Protein AF-A0A355BEU5-F1 (afdb_monomer_lite)

Foldseek 3Di:
DVCVVCVVVVVNVDAAAAQQQFAQDPLAVVVCVVVVPQPDPDPDDDDNGDPVPHPHPVDLPSSLVSLVVVVVVPHQEYEHPAAPSCLVSLLSNLVRDPHAYEHEPHDSNVVVLVVCVVVVNDDNLVVVVVSVVSRVVSRHPYYHYPCPVVNVVVVVVVVVVVVVVVVVPPDPDD

Radius of gyration: 20.35 Å; chains: 1; bounding box: 44×35×70 Å

pLDDT: mean 91.22, std 14.11, range [42.5, 98.88]

Secondary structure (DSSP, 8-state):
-HHHHHHHTT-TT---EEEEEEB--GGGHHHHHHTT-S----SS---SS-TTTSBPTT-HHHHHHHHHHHHHTT-SEEEEESSGGGHHHHHHHHHH-SSPEEEEE-HHHHHHHHHHHHTTSS-HHHHHHHHHHHHHHHT-SEEEETTHHHHHHHHHHHHHHHHHHHHTT-----

Structure (mmCIF, N/CA/C/O backbone):
data_AF-A0A355BEU5-F1
#
_entry.id   AF-A0A355BEU5-F1
#
loop_
_atom_site.group_PDB
_atom_site.id
_atom_site.type_symbol
_atom_site.label_atom_id
_atom_site.label_alt_id
_atom_site.label_comp_id
_atom_site.label_asym_id
_atom_site.label_entity_id
_atom_site.label_seq_id
_atom_site.pdbx_PDB_ins_code
_atom_site.Cartn_x
_atom_site.Cartn_y
_atom_site.Cartn_z
_atom_site.occupancy
_atom_site.B_iso_or_equiv
_atom_site.auth_seq_id
_atom_site.auth_comp_id
_atom_site.auth_asym_id
_atom_site.auth_atom_id
_atom_site.pdbx_PDB_model_num
ATOM 1 N N . TYR A 1 1 ? 11.976 5.103 -18.593 1.00 94.94 1 TYR A N 1
ATOM 2 C CA . TYR A 1 1 ? 12.215 6.559 -18.850 1.00 94.94 1 TYR A CA 1
ATOM 3 C C . TYR A 1 1 ? 12.686 7.325 -17.610 1.00 94.94 1 TYR A C 1
ATOM 5 O O . TYR A 1 1 ? 13.732 7.958 -17.668 1.00 94.94 1 TYR A O 1
ATOM 13 N N . ILE A 1 2 ? 11.942 7.289 -16.493 1.00 98.19 2 ILE A N 1
ATOM 14 C CA . ILE A 1 2 ? 12.191 8.150 -15.316 1.00 98.19 2 ILE A CA 1
ATOM 15 C C . ILE A 1 2 ? 13.600 7.972 -14.729 1.00 98.19 2 ILE A C 1
ATOM 17 O O . ILE A 1 2 ? 14.269 8.970 -14.484 1.00 98.19 2 ILE A O 1
ATOM 21 N N . ARG A 1 3 ? 14.071 6.728 -14.546 1.00 98.31 3 ARG A N 1
ATOM 22 C CA . ARG A 1 3 ? 15.431 6.440 -14.049 1.00 98.31 3 ARG A CA 1
ATOM 23 C C . ARG A 1 3 ? 16.502 7.132 -14.892 1.00 98.31 3 ARG A C 1
ATOM 25 O O . ARG A 1 3 ? 17.283 7.911 -14.364 1.00 98.31 3 ARG A O 1
ATOM 32 N N . HIS A 1 4 ? 16.449 6.936 -16.207 1.00 97.88 4 HIS A N 1
ATOM 33 C CA . HIS A 1 4 ? 17.375 7.565 -17.145 1.00 97.88 4 HIS A CA 1
ATOM 34 C C . HIS A 1 4 ? 17.361 9.099 -17.050 1.00 97.88 4 HIS A C 1
ATOM 36 O O . HIS A 1 4 ? 18.420 9.712 -17.007 1.00 97.88 4 HIS A O 1
ATOM 42 N N . ALA A 1 5 ? 16.182 9.724 -16.952 1.00 98.38 5 ALA A N 1
ATOM 43 C CA . ALA A 1 5 ? 16.083 11.176 -16.785 1.00 98.38 5 ALA A CA 1
ATOM 44 C C . ALA A 1 5 ? 16.711 11.656 -15.461 1.00 98.38 5 ALA A C 1
ATOM 46 O O . ALA A 1 5 ? 17.432 12.648 -15.445 1.00 98.38 5 ALA A O 1
ATOM 47 N N . LEU A 1 6 ? 16.489 10.934 -14.356 1.00 98.56 6 LEU A N 1
ATOM 48 C CA . LEU A 1 6 ? 17.140 11.239 -13.078 1.00 98.56 6 LEU A CA 1
ATOM 49 C C . LEU A 1 6 ? 18.666 11.095 -13.167 1.00 98.56 6 LEU A C 1
ATOM 51 O O . LEU A 1 6 ? 19.383 11.912 -12.596 1.00 98.56 6 LEU A O 1
ATOM 55 N N . ASP A 1 7 ? 19.168 10.087 -13.884 1.00 97.88 7 ASP A N 1
ATOM 56 C CA . ASP A 1 7 ? 20.608 9.884 -14.084 1.00 97.88 7 ASP A CA 1
ATOM 57 C C . ASP A 1 7 ? 21.246 11.007 -14.904 1.00 97.88 7 ASP A C 1
ATOM 59 O O . ASP A 1 7 ? 22.305 11.506 -14.530 1.00 97.88 7 ASP A O 1
ATOM 63 N N . GLN A 1 8 ? 20.586 11.447 -15.978 1.00 98.25 8 GLN A N 1
ATOM 64 C CA . GLN A 1 8 ? 21.060 12.551 -16.820 1.00 98.25 8 GLN A CA 1
ATOM 65 C C . GLN A 1 8 ? 21.195 13.868 -16.043 1.00 98.25 8 GLN A C 1
ATOM 67 O O . GLN A 1 8 ? 22.132 14.628 -16.276 1.00 98.25 8 GLN A O 1
ATOM 72 N N . GLU A 1 9 ? 20.309 14.098 -15.075 1.00 98.44 9 GLU A N 1
ATOM 73 C CA . GLU A 1 9 ? 20.337 15.266 -14.188 1.00 98.44 9 GLU A CA 1
ATOM 74 C C . GLU A 1 9 ? 21.239 15.069 -12.947 1.00 98.44 9 GLU A C 1
ATOM 76 O O . GLU A 1 9 ? 21.208 15.872 -12.016 1.00 98.44 9 GLU A O 1
ATOM 81 N N . ASN A 1 10 ? 22.052 14.003 -12.897 1.00 98.06 10 ASN A N 1
ATOM 82 C CA . ASN A 1 10 ? 22.904 13.626 -11.757 1.00 98.06 10 ASN A CA 1
ATOM 83 C C . ASN A 1 10 ? 22.146 13.411 -10.427 1.00 98.06 10 ASN A C 1
ATOM 85 O O . ASN A 1 10 ? 22.724 13.476 -9.340 1.00 98.06 10 ASN A O 1
ATOM 89 N N . LEU A 1 11 ? 20.854 13.080 -10.486 1.00 98.31 11 LEU A N 1
ATOM 90 C CA . LEU A 1 11 ? 20.001 12.764 -9.336 1.00 98.31 11 LEU A CA 1
ATOM 91 C C . LEU A 1 11 ? 20.058 11.265 -8.986 1.00 98.31 11 LEU A C 1
ATOM 93 O O . LEU A 1 11 ? 19.038 10.597 -8.792 1.00 98.31 11 LEU A O 1
ATOM 97 N N . ILE A 1 12 ? 21.270 10.715 -8.887 1.00 96.19 12 ILE A N 1
ATOM 98 C CA . ILE A 1 12 ? 21.518 9.267 -8.744 1.00 96.19 12 ILE A CA 1
ATOM 99 C C . ILE A 1 12 ? 21.030 8.671 -7.413 1.00 96.19 12 ILE A C 1
ATOM 101 O O . ILE A 1 12 ? 20.793 7.473 -7.319 1.00 96.19 12 ILE A O 1
ATOM 105 N N . HIS A 1 13 ? 20.844 9.495 -6.378 1.00 97.75 13 HIS A N 1
ATOM 106 C CA . HIS A 1 13 ? 20.339 9.055 -5.070 1.00 97.75 13 HIS A CA 1
ATOM 107 C C . HIS A 1 13 ? 18.815 9.168 -4.931 1.00 97.75 13 HIS A C 1
ATOM 109 O O . HIS A 1 13 ? 18.250 8.749 -3.914 1.00 97.75 13 HIS A O 1
ATOM 115 N N . THR A 1 14 ? 18.139 9.734 -5.933 1.00 98.44 14 THR A N 1
ATOM 116 C CA . THR A 1 14 ? 16.679 9.787 -5.964 1.00 98.44 14 THR A CA 1
ATOM 117 C C . THR A 1 14 ? 16.143 8.389 -6.229 1.00 98.44 14 THR A C 1
ATOM 119 O O . THR A 1 14 ? 16.422 7.801 -7.274 1.00 98.44 14 THR A O 1
ATOM 122 N N . ARG A 1 15 ? 15.374 7.878 -5.262 1.00 98.00 15 ARG A N 1
ATOM 123 C CA . ARG A 1 15 ? 14.781 6.540 -5.306 1.00 98.00 15 ARG A CA 1
ATOM 124 C C . ARG A 1 15 ? 13.440 6.538 -6.028 1.00 98.00 15 ARG A C 1
ATOM 126 O O . ARG A 1 15 ? 12.649 7.469 -5.872 1.00 98.00 15 ARG A O 1
ATOM 133 N N . ILE A 1 16 ? 13.160 5.455 -6.738 1.00 98.69 16 ILE A N 1
ATOM 134 C CA . ILE A 1 16 ? 11.902 5.205 -7.433 1.00 98.69 16 ILE A CA 1
ATOM 135 C C . ILE A 1 16 ? 11.116 4.138 -6.674 1.00 98.69 16 ILE A C 1
ATOM 137 O O . ILE A 1 16 ? 11.550 2.999 -6.516 1.00 98.69 16 ILE A O 1
ATOM 141 N N . LEU A 1 17 ? 9.925 4.525 -6.227 1.00 98.56 17 LEU A N 1
ATOM 142 C CA . LEU A 1 17 ? 8.902 3.609 -5.746 1.00 98.56 17 LEU A CA 1
ATOM 143 C C . LEU A 1 17 ? 7.863 3.429 -6.853 1.00 98.56 17 LEU A C 1
ATOM 145 O O . LEU A 1 17 ? 7.004 4.294 -7.050 1.00 98.56 17 LEU A O 1
ATOM 149 N N . ALA A 1 18 ? 7.956 2.322 -7.581 1.00 98.50 18 ALA A N 1
ATOM 150 C CA . ALA A 1 18 ? 7.086 2.059 -8.714 1.00 98.50 18 ALA A CA 1
ATOM 151 C C . ALA A 1 18 ? 5.749 1.461 -8.260 1.00 98.50 18 ALA A C 1
ATOM 153 O O . ALA A 1 18 ? 5.699 0.548 -7.435 1.00 98.50 18 ALA A O 1
ATOM 154 N N . TYR A 1 19 ? 4.642 1.973 -8.797 1.00 98.25 19 TYR A N 1
ATOM 155 C CA . TYR A 1 19 ? 3.299 1.441 -8.544 1.00 98.25 19 TYR A CA 1
ATOM 156 C C . TYR A 1 19 ? 2.998 0.271 -9.490 1.00 98.25 19 TYR A C 1
ATOM 158 O O . TYR A 1 19 ? 1.997 0.311 -10.201 1.00 98.25 19 TYR A O 1
ATOM 166 N N . ALA A 1 20 ? 3.870 -0.739 -9.464 1.00 96.94 20 ALA A N 1
ATOM 167 C CA . ALA A 1 20 ? 3.899 -1.848 -10.412 1.00 96.94 20 ALA A CA 1
ATOM 168 C C . ALA A 1 20 ? 2.566 -2.595 -10.512 1.00 96.94 20 ALA A C 1
ATOM 170 O O . ALA A 1 20 ? 1.992 -2.737 -11.583 1.00 96.94 20 ALA A O 1
ATOM 171 N N . ALA A 1 21 ? 2.021 -3.029 -9.372 1.00 97.75 21 ALA A N 1
ATOM 172 C CA . ALA A 1 21 ? 0.776 -3.787 -9.336 1.00 97.75 21 ALA A CA 1
ATOM 173 C C . ALA A 1 21 ? -0.371 -2.907 -8.829 1.00 97.75 21 ALA A C 1
ATOM 175 O O . ALA A 1 21 ? -0.770 -2.978 -7.659 1.00 97.75 21 ALA A O 1
ATOM 176 N N . LYS A 1 22 ? -0.874 -2.025 -9.701 1.00 98.56 22 LYS A N 1
ATOM 177 C CA . LYS A 1 22 ? -1.944 -1.073 -9.380 1.00 98.56 22 LYS A CA 1
ATOM 178 C C . LYS A 1 22 ? -3.248 -1.425 -10.087 1.00 98.56 22 LYS A C 1
ATOM 180 O O . LYS A 1 22 ? -3.426 -1.165 -11.275 1.00 98.56 22 LYS A O 1
ATOM 185 N N . TYR A 1 23 ? -4.211 -1.897 -9.308 1.00 98.50 23 TYR A N 1
ATOM 186 C CA . TYR A 1 23 ? -5.482 -2.398 -9.826 1.00 98.50 23 TYR A CA 1
ATOM 187 C C . TYR A 1 23 ? -6.549 -1.322 -10.010 1.00 98.50 23 TYR A C 1
ATOM 189 O O . TYR A 1 23 ? -6.605 -0.344 -9.253 1.00 98.50 23 TYR A O 1
ATOM 197 N N . ALA A 1 24 ? -7.441 -1.547 -10.978 1.00 97.25 24 ALA A N 1
ATOM 198 C CA . ALA A 1 24 ? -8.638 -0.768 -11.280 1.00 97.25 24 ALA A CA 1
ATOM 199 C C . ALA A 1 24 ? -9.718 -0.991 -10.208 1.00 97.25 24 ALA A C 1
ATOM 201 O O . ALA A 1 24 ? -10.740 -1.636 -10.429 1.00 97.25 24 ALA A O 1
ATOM 202 N N . SER A 1 25 ? -9.462 -0.479 -9.004 1.00 96.69 25 SER A N 1
ATOM 203 C CA . SER A 1 25 ? -10.221 -0.827 -7.804 1.00 96.69 25 SER A CA 1
ATOM 204 C C . SER A 1 25 ? -11.290 0.197 -7.407 1.00 96.69 25 SER A C 1
ATOM 206 O O . SER A 1 25 ? -11.104 1.413 -7.522 1.00 96.69 25 SER A O 1
ATOM 208 N N . SER A 1 26 ? -12.379 -0.307 -6.821 1.00 95.38 26 SER A N 1
ATOM 209 C CA . SER A 1 26 ? -13.433 0.487 -6.177 1.00 95.38 26 SER A CA 1
ATOM 210 C C . SER A 1 26 ? -13.063 0.990 -4.773 1.00 95.38 26 SER A C 1
ATOM 212 O O . SER A 1 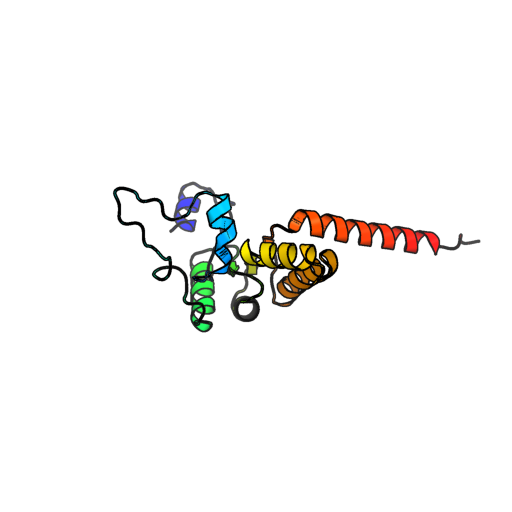26 ? -13.738 1.873 -4.252 1.00 95.38 26 SER A O 1
ATOM 214 N N . PHE A 1 27 ? -11.964 0.520 -4.165 1.00 97.38 27 PHE A N 1
ATOM 215 C CA . PHE A 1 27 ? -11.519 1.005 -2.847 1.00 97.38 27 PHE A CA 1
ATOM 216 C C . PHE A 1 27 ? -11.019 2.464 -2.858 1.00 97.38 27 PHE A C 1
ATOM 218 O O . PHE A 1 27 ? -10.769 3.046 -1.804 1.00 97.38 27 PHE A O 1
ATOM 225 N N . TYR A 1 28 ? -10.855 3.088 -4.027 1.00 94.88 28 TYR A N 1
ATOM 226 C CA . TYR A 1 28 ? -10.302 4.443 -4.135 1.00 94.88 28 TYR A CA 1
ATOM 227 C C . TYR A 1 28 ? -11.318 5.573 -3.930 1.00 94.88 28 TYR A C 1
ATOM 229 O O . TYR A 1 28 ? -10.904 6.729 -3.960 1.00 94.88 28 TYR A O 1
ATOM 237 N N . GLY A 1 29 ? -12.611 5.271 -3.748 1.00 91.50 29 GLY A N 1
ATOM 238 C CA . GLY A 1 29 ? -13.679 6.274 -3.613 1.00 91.50 29 GLY A CA 1
ATOM 239 C C . GLY A 1 29 ? -13.340 7.403 -2.629 1.00 91.50 29 GLY A C 1
ATOM 240 O O . GLY A 1 29 ? -13.174 8.536 -3.076 1.00 91.50 29 GLY A O 1
ATOM 241 N N . PRO A 1 30 ? -13.076 7.103 -1.340 1.00 92.62 30 PRO A N 1
ATOM 242 C CA . PRO A 1 30 ? -12.851 8.158 -0.348 1.00 92.62 30 PRO A CA 1
ATOM 243 C C . PRO A 1 30 ? -11.610 9.029 -0.619 1.00 92.62 30 PRO A C 1
ATOM 245 O O . PRO A 1 30 ? -11.569 10.194 -0.241 1.00 92.62 30 PRO A O 1
ATOM 248 N N . PHE A 1 31 ? -10.590 8.501 -1.307 1.00 90.12 31 PHE A N 1
ATOM 249 C CA . PHE A 1 31 ? -9.432 9.293 -1.732 1.00 90.12 31 PHE A CA 1
ATOM 250 C C . PHE A 1 31 ? -9.786 10.286 -2.843 1.00 90.12 31 PHE A C 1
ATOM 252 O O . PHE A 1 31 ? -9.246 11.390 -2.869 1.00 90.12 31 PHE A O 1
ATOM 259 N N . ARG A 1 32 ? -10.673 9.903 -3.772 1.00 86.00 32 ARG A N 1
ATOM 260 C CA . ARG A 1 32 ? -11.113 10.792 -4.858 1.00 86.00 32 ARG A CA 1
ATOM 261 C C . ARG A 1 32 ? -11.904 11.969 -4.303 1.00 86.00 32 ARG A C 1
ATOM 263 O O . ARG A 1 32 ? -11.644 13.090 -4.736 1.00 86.00 32 ARG A O 1
ATOM 270 N N . ASP A 1 33 ? -12.763 11.702 -3.319 1.00 82.88 33 ASP A N 1
ATOM 271 C CA . ASP A 1 33 ? -13.536 12.720 -2.601 1.00 82.88 33 ASP A CA 1
ATOM 272 C C . ASP A 1 33 ? -12.607 13.687 -1.855 1.00 82.88 33 ASP A C 1
ATOM 274 O O . ASP A 1 33 ? -12.733 14.900 -1.991 1.00 82.88 33 ASP A O 1
ATOM 278 N N . ALA A 1 34 ? -11.606 13.162 -1.138 1.00 81.75 34 ALA A N 1
ATOM 279 C CA . ALA A 1 34 ? -10.662 13.977 -0.370 1.00 81.75 34 ALA A CA 1
ATOM 280 C C . ALA A 1 34 ? -9.797 14.924 -1.226 1.00 81.75 34 ALA A C 1
ATOM 282 O O . ALA A 1 34 ? -9.325 15.940 -0.722 1.00 81.75 34 ALA A O 1
ATOM 283 N N . LEU A 1 35 ? -9.558 14.590 -2.497 1.00 77.50 35 LEU A N 1
ATOM 284 C CA . LEU A 1 35 ? -8.740 15.392 -3.413 1.00 77.50 35 LEU A CA 1
ATOM 285 C C . LEU A 1 35 ? -9.553 16.240 -4.398 1.00 77.50 35 LEU A C 1
ATOM 287 O O . LEU A 1 35 ? -8.944 16.895 -5.242 1.00 77.50 35 LEU A O 1
ATOM 291 N N . ASP A 1 36 ? -10.890 16.175 -4.362 1.00 69.62 36 ASP A N 1
ATOM 292 C CA . ASP A 1 36 ? -11.758 16.718 -5.421 1.00 69.62 36 ASP A CA 1
ATOM 293 C C . ASP A 1 36 ? -11.250 16.325 -6.830 1.00 69.62 36 ASP A C 1
ATOM 295 O O . ASP A 1 36 ? -11.197 17.108 -7.779 1.00 69.62 36 ASP A O 1
ATOM 299 N N . SER A 1 37 ? -10.766 15.084 -6.933 1.00 62.28 37 SER A N 1
ATOM 300 C CA . SER A 1 37 ? -10.054 14.545 -8.103 1.00 62.28 37 SER A CA 1
ATOM 301 C C . SER A 1 37 ? -10.894 13.538 -8.880 1.00 62.28 37 SER A C 1
ATOM 303 O O . SER A 1 37 ? -10.379 12.789 -9.720 1.00 62.28 37 SER A O 1
ATOM 305 N N . ALA A 1 38 ? -12.198 13.496 -8.592 1.00 61.44 38 ALA A N 1
ATOM 306 C CA . ALA A 1 38 ? -13.149 12.870 -9.492 1.00 61.44 38 ALA A CA 1
ATOM 307 C C . ALA A 1 38 ? -12.970 13.487 -10.894 1.00 61.44 38 ALA A C 1
ATOM 309 O O . ALA A 1 38 ? -12.665 14.677 -10.980 1.00 61.44 38 ALA A O 1
ATOM 310 N N . PRO A 1 39 ? -13.104 12.706 -11.983 1.00 58.78 39 PRO A N 1
ATOM 311 C CA . PRO A 1 39 ? -13.016 13.231 -13.342 1.00 58.78 39 PRO A CA 1
ATOM 312 C C . PRO A 1 39 ? -13.905 14.472 -13.494 1.00 58.78 39 PRO A C 1
ATOM 314 O O . PRO A 1 39 ? -15.129 14.358 -13.536 1.00 58.78 39 PRO A O 1
ATOM 317 N N . LYS A 1 40 ? -13.300 15.665 -13.509 1.00 57.81 40 LYS A N 1
ATOM 318 C CA . LYS A 1 40 ? -14.022 16.910 -13.766 1.00 57.81 40 LYS A CA 1
ATOM 319 C C . LYS A 1 40 ? -14.292 16.969 -15.259 1.00 57.81 40 LYS A C 1
ATOM 321 O O . LYS A 1 40 ? -13.437 16.582 -16.054 1.00 57.81 40 LYS A O 1
ATOM 326 N N . VAL A 1 41 ? -15.478 17.438 -15.630 1.00 50.66 41 VAL A N 1
ATOM 327 C CA . VAL A 1 41 ? -15.803 17.746 -17.022 1.00 50.66 41 VAL A CA 1
ATOM 328 C C . VAL A 1 41 ? -14.877 18.889 -17.441 1.00 50.66 41 VAL A C 1
ATOM 330 O O . VAL A 1 41 ? -15.106 20.039 -17.085 1.00 50.66 41 VAL A O 1
ATOM 333 N N . ALA A 1 42 ? -13.767 18.551 -18.085 1.00 51.41 42 ALA A N 1
ATOM 334 C CA . ALA A 1 42 ? -12.929 19.493 -18.809 1.00 51.41 42 ALA A CA 1
ATOM 335 C C . ALA A 1 42 ? -13.323 19.423 -20.290 1.00 51.41 42 ALA A C 1
ATOM 337 O O . ALA A 1 42 ? -13.910 18.429 -20.717 1.00 51.41 42 ALA A O 1
ATOM 338 N N . ASP A 1 43 ? -12.933 20.413 -21.094 1.00 56.38 43 ASP A N 1
ATOM 339 C CA . ASP A 1 43 ? -13.089 20.420 -22.566 1.00 56.38 43 ASP A CA 1
ATOM 340 C C . ASP A 1 43 ? -12.310 19.286 -23.282 1.00 56.38 43 ASP A C 1
ATOM 342 O O . ASP A 1 43 ? -12.167 19.265 -24.502 1.00 56.38 43 ASP A O 1
ATOM 346 N N . VAL A 1 44 ? -11.791 18.331 -22.508 1.00 61.69 44 VAL A N 1
ATOM 347 C CA . VAL A 1 44 ? -11.102 17.113 -22.912 1.00 61.69 44 VAL A CA 1
ATOM 348 C C . VAL A 1 44 ? -11.870 15.944 -22.302 1.00 61.69 44 VAL A C 1
ATOM 350 O O . VAL A 1 44 ? -12.152 15.942 -21.103 1.00 61.69 44 VAL A O 1
ATOM 353 N N . GLU A 1 45 ? -12.203 14.941 -23.111 1.00 62.34 45 GLU A N 1
ATOM 354 C CA . GLU A 1 45 ? -12.923 13.750 -22.663 1.00 62.34 45 GLU A CA 1
ATOM 355 C C . GLU A 1 45 ? -12.085 12.981 -21.626 1.00 62.34 45 GLU A C 1
ATOM 357 O O . GLU A 1 45 ? -11.156 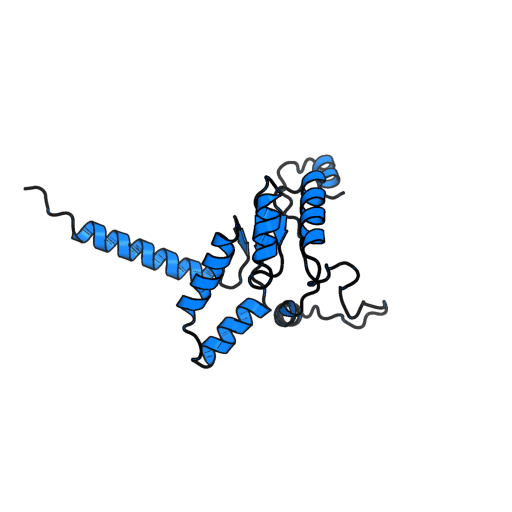12.244 -21.957 1.00 62.34 45 GLU A O 1
ATOM 362 N N . VAL A 1 46 ? -12.375 13.190 -20.337 1.00 61.44 46 VAL A N 1
ATOM 363 C CA . VAL A 1 46 ? -11.703 12.468 -19.254 1.00 61.44 46 VAL A CA 1
ATOM 364 C C . VAL A 1 46 ? -12.324 11.071 -19.148 1.00 61.44 46 VAL A C 1
ATOM 366 O O . VAL A 1 46 ? -13.538 10.968 -18.937 1.00 61.44 46 VAL A O 1
ATOM 369 N N . PRO A 1 47 ? -11.531 9.985 -19.241 1.00 66.56 47 PRO A N 1
ATOM 370 C CA . PRO A 1 47 ? -12.047 8.630 -19.094 1.00 66.56 47 PRO A CA 1
ATOM 371 C C . PRO A 1 47 ? -12.817 8.455 -17.779 1.00 66.56 47 PRO A C 1
ATOM 373 O O . PRO A 1 47 ? -12.322 8.785 -16.697 1.00 66.56 47 PRO A O 1
ATOM 376 N N . LYS A 1 48 ? -14.041 7.917 -17.871 1.00 74.50 48 LYS A N 1
ATOM 377 C CA . LYS A 1 48 ? -14.926 7.681 -16.713 1.00 74.50 48 LYS A CA 1
ATOM 378 C C . LYS A 1 48 ? -14.370 6.634 -15.749 1.00 74.50 48 LYS A C 1
ATOM 380 O O . LYS A 1 48 ? -14.712 6.628 -14.567 1.00 74.50 48 LYS A O 1
ATOM 385 N N . ASP A 1 49 ? -13.509 5.758 -16.252 1.00 83.38 49 ASP A N 1
ATOM 386 C CA . ASP A 1 49 ? -12.776 4.787 -15.462 1.00 83.38 49 ASP A CA 1
ATOM 387 C C . ASP A 1 49 ? -11.294 4.753 -15.850 1.00 83.38 49 ASP A C 1
ATOM 389 O O . ASP A 1 49 ? -10.820 5.493 -16.711 1.00 83.38 49 ASP A O 1
ATOM 393 N N . LYS A 1 50 ? -10.541 3.936 -15.118 1.00 88.88 50 LYS A N 1
ATOM 394 C CA . LYS A 1 50 ? -9.089 3.820 -15.248 1.00 88.88 50 LYS A CA 1
ATOM 395 C C . LYS A 1 50 ? -8.673 2.444 -15.773 1.00 88.88 50 LYS A C 1
ATOM 397 O O . LYS A 1 50 ? -7.510 2.089 -15.638 1.00 88.88 50 LYS A O 1
ATOM 402 N N . LYS A 1 51 ? -9.607 1.659 -16.327 1.00 92.00 51 LYS A N 1
ATOM 403 C CA . LYS A 1 51 ? -9.399 0.242 -16.682 1.00 92.00 51 LYS A CA 1
ATOM 404 C C . LYS A 1 51 ? -8.450 0.034 -17.860 1.00 92.00 51 LYS A C 1
ATOM 406 O O . LYS A 1 51 ? -7.975 -1.070 -18.064 1.00 92.00 51 LYS A O 1
ATOM 411 N N . THR A 1 52 ? -8.175 1.078 -18.636 1.00 92.62 52 THR A N 1
ATOM 412 C CA . THR A 1 52 ? -7.250 1.006 -19.774 1.00 92.62 52 THR A CA 1
ATOM 413 C C . THR A 1 52 ? -5.776 1.090 -19.372 1.00 92.62 52 THR A C 1
ATOM 415 O O . THR A 1 52 ? -4.915 0.896 -20.221 1.00 92.62 52 THR A O 1
ATOM 418 N N . TYR A 1 53 ? -5.472 1.394 -18.105 1.00 92.88 53 TYR A N 1
ATOM 419 C CA . TYR A 1 53 ? -4.094 1.504 -17.603 1.00 92.88 53 TYR A CA 1
ATOM 420 C C . TYR A 1 53 ? -3.908 1.039 -16.154 1.00 92.88 53 TYR A C 1
ATOM 422 O O . TYR A 1 53 ? -2.782 0.863 -15.704 1.00 92.88 53 TYR A O 1
ATOM 430 N N . GLN A 1 54 ? -4.983 0.895 -15.379 1.00 97.12 54 GLN A N 1
ATOM 431 C CA . GLN A 1 54 ? -4.954 0.156 -14.122 1.00 97.12 54 GLN A CA 1
ATOM 432 C C . GLN A 1 54 ? -5.343 -1.286 -14.403 1.00 97.12 54 GLN A C 1
ATOM 434 O O . GLN A 1 54 ? -6.281 -1.535 -15.157 1.00 97.12 54 GLN A O 1
ATOM 439 N N . MET A 1 55 ? -4.652 -2.206 -13.746 1.00 98.19 55 MET A N 1
ATOM 440 C CA . MET A 1 55 ? -4.805 -3.636 -13.975 1.00 98.19 55 MET A CA 1
ATOM 441 C C . MET A 1 55 ? -6.220 -4.119 -13.661 1.00 98.19 55 MET A C 1
ATOM 443 O O . MET A 1 55 ? -6.849 -3.646 -12.706 1.00 98.19 55 MET A O 1
ATOM 447 N N . ASP A 1 56 ? -6.700 -5.106 -14.410 1.00 98.12 56 ASP A N 1
ATOM 448 C CA . ASP A 1 56 ? -7.920 -5.819 -14.045 1.00 98.12 56 ASP A CA 1
ATOM 449 C C . ASP A 1 56 ? -7.683 -6.594 -12.739 1.00 98.12 56 ASP A C 1
ATOM 451 O O . ASP A 1 56 ? -6.721 -7.347 -12.608 1.00 98.12 56 ASP A O 1
ATOM 455 N N . TYR A 1 57 ? -8.561 -6.417 -11.753 1.00 97.38 57 TYR A N 1
ATOM 456 C CA . TYR A 1 57 ? -8.468 -7.105 -10.464 1.00 97.38 57 TYR A CA 1
ATOM 457 C C . TYR A 1 57 ? -8.680 -8.620 -10.559 1.00 97.38 57 TYR A C 1
ATOM 459 O O . TYR A 1 57 ? -8.409 -9.324 -9.589 1.00 97.38 57 TYR A O 1
ATOM 467 N N . ALA A 1 58 ? -9.124 -9.136 -11.708 1.00 97.81 58 ALA A N 1
ATOM 468 C CA . ALA A 1 58 ? -9.139 -10.567 -11.995 1.00 97.81 58 ALA A CA 1
ATOM 469 C C . ALA A 1 58 ? -7.741 -11.147 -12.315 1.00 97.81 58 ALA A C 1
ATOM 471 O O . ALA A 1 58 ? -7.551 -12.367 -12.260 1.00 97.81 58 ALA A O 1
ATOM 472 N N . ASN A 1 59 ? -6.753 -10.307 -12.643 1.00 97.94 59 ASN A N 1
ATOM 473 C CA . ASN A 1 59 ? -5.474 -10.747 -13.196 1.00 97.94 59 ASN A CA 1
ATOM 474 C C . ASN A 1 59 ? -4.364 -10.816 -12.143 1.00 97.94 59 ASN A C 1
ATOM 476 O O . ASN A 1 59 ? -3.699 -9.825 -11.861 1.00 97.94 59 ASN A O 1
ATOM 480 N N . ARG A 1 60 ? -4.066 -12.019 -11.637 1.00 97.00 60 ARG A N 1
ATOM 481 C CA . ARG A 1 60 ? -2.928 -12.202 -10.712 1.00 97.00 60 ARG A CA 1
ATOM 482 C C . ARG A 1 60 ? -1.559 -12.257 -11.400 1.00 97.00 60 ARG A C 1
ATOM 484 O O . ARG A 1 60 ? -0.602 -11.646 -10.944 1.00 97.00 60 ARG A O 1
ATOM 491 N N . ILE A 1 61 ? -1.469 -12.965 -12.533 1.00 97.38 61 ILE A N 1
ATOM 492 C CA . ILE A 1 61 ? -0.188 -13.264 -13.208 1.00 97.38 61 ILE A CA 1
ATOM 493 C C . ILE A 1 61 ? 0.428 -11.995 -13.810 1.00 97.38 61 ILE A C 1
ATOM 495 O O . ILE A 1 61 ? 1.648 -11.857 -13.867 1.00 97.38 61 ILE A O 1
ATOM 499 N N . GLU A 1 62 ? -0.421 -11.069 -14.254 1.00 98.38 62 GLU A N 1
ATOM 500 C CA . GLU A 1 62 ? -0.013 -9.775 -14.801 1.00 98.38 62 GLU A CA 1
ATOM 501 C C . GLU A 1 62 ? 0.813 -8.974 -13.783 1.00 98.38 62 GLU A C 1
ATOM 503 O O . GLU A 1 62 ? 1.846 -8.425 -14.148 1.00 98.38 62 GLU A O 1
ATOM 508 N N . ALA A 1 63 ? 0.458 -9.011 -12.491 1.00 98.50 63 ALA A N 1
ATOM 509 C CA . ALA A 1 63 ? 1.156 -8.247 -11.452 1.00 98.50 63 ALA A CA 1
ATOM 510 C C . ALA A 1 63 ? 2.621 -8.648 -11.290 1.00 98.50 63 ALA A C 1
ATOM 512 O O . ALA A 1 63 ? 3.473 -7.804 -11.024 1.00 98.50 63 ALA A O 1
ATOM 513 N N . VAL A 1 64 ? 2.916 -9.940 -11.441 1.00 98.44 64 VAL A N 1
ATOM 514 C CA . VAL A 1 64 ? 4.289 -10.443 -11.363 1.00 98.44 64 VAL A CA 1
ATOM 515 C C . VAL A 1 64 ? 5.107 -9.942 -12.552 1.00 98.44 64 VAL A C 1
ATOM 517 O O . VAL A 1 64 ? 6.267 -9.583 -12.375 1.00 98.44 64 VAL A O 1
ATOM 520 N N . LYS A 1 65 ? 4.508 -9.874 -13.748 1.00 98.38 65 LYS A N 1
ATOM 521 C CA . LYS A 1 65 ? 5.181 -9.352 -14.946 1.00 98.38 65 LYS A CA 1
ATOM 522 C C . LYS A 1 65 ? 5.481 -7.863 -14.812 1.00 98.38 65 LYS A C 1
ATOM 524 O O . LYS A 1 65 ? 6.635 -7.486 -14.972 1.00 98.38 65 LYS A O 1
ATOM 529 N N . GLU A 1 66 ? 4.483 -7.064 -14.435 1.00 98.62 66 GLU A N 1
ATOM 530 C CA . GLU A 1 66 ? 4.646 -5.621 -14.201 1.00 98.62 66 GLU A CA 1
ATOM 531 C C . GLU A 1 66 ? 5.732 -5.343 -13.153 1.00 98.62 66 GLU A C 1
ATOM 533 O O . GLU A 1 66 ? 6.629 -4.533 -13.364 1.00 98.62 66 GLU A O 1
ATOM 538 N N . ALA A 1 67 ? 5.725 -6.088 -12.043 1.00 98.56 67 ALA A N 1
ATOM 539 C CA . ALA A 1 67 ? 6.743 -5.961 -11.004 1.00 98.56 67 ALA A CA 1
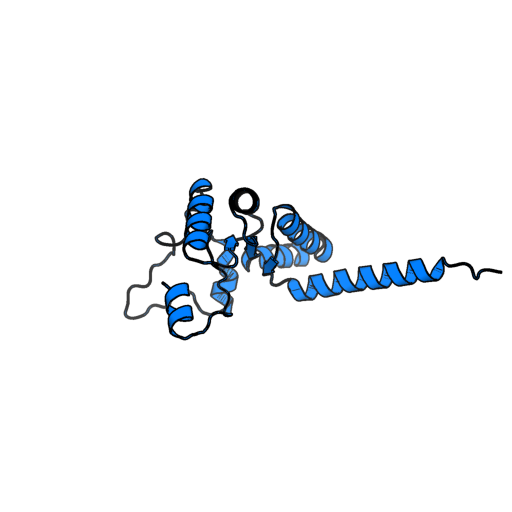ATOM 540 C C . ALA A 1 67 ? 8.162 -6.275 -11.498 1.00 98.56 67 ALA A C 1
ATOM 542 O O . ALA A 1 67 ? 9.106 -5.596 -11.098 1.00 98.56 67 ALA A O 1
ATOM 543 N N . LEU A 1 68 ? 8.331 -7.306 -12.329 1.00 98.62 68 LEU A N 1
ATOM 544 C CA . LEU A 1 68 ? 9.638 -7.664 -12.880 1.00 98.62 68 LEU A CA 1
ATOM 545 C C . LEU A 1 68 ? 10.137 -6.614 -13.878 1.00 98.62 68 LEU A C 1
ATOM 547 O O . LEU A 1 68 ? 11.311 -6.255 -13.819 1.00 98.62 68 LEU A O 1
ATOM 551 N N . TRP A 1 69 ? 9.257 -6.094 -14.735 1.00 98.50 69 TRP A N 1
ATOM 552 C CA . TRP A 1 69 ? 9.602 -5.034 -15.684 1.00 98.50 69 TRP A CA 1
ATOM 553 C C . TRP A 1 69 ? 9.983 -3.733 -14.983 1.00 98.50 69 TRP A C 1
ATOM 555 O O . TRP A 1 69 ? 11.032 -3.177 -15.286 1.00 98.50 69 TRP A O 1
ATOM 565 N N . ASP A 1 70 ? 9.223 -3.296 -13.976 1.00 98.69 70 ASP A N 1
ATOM 566 C CA . ASP A 1 70 ? 9.572 -2.095 -13.207 1.00 98.69 70 ASP A CA 1
ATOM 567 C C . ASP A 1 70 ? 10.934 -2.234 -12.504 1.00 98.69 70 ASP A C 1
ATOM 569 O O . ASP A 1 70 ? 11.704 -1.274 -12.417 1.00 98.69 70 ASP A O 1
ATOM 573 N N . VAL A 1 71 ? 11.266 -3.435 -12.014 1.00 98.56 71 VAL A N 1
ATOM 574 C 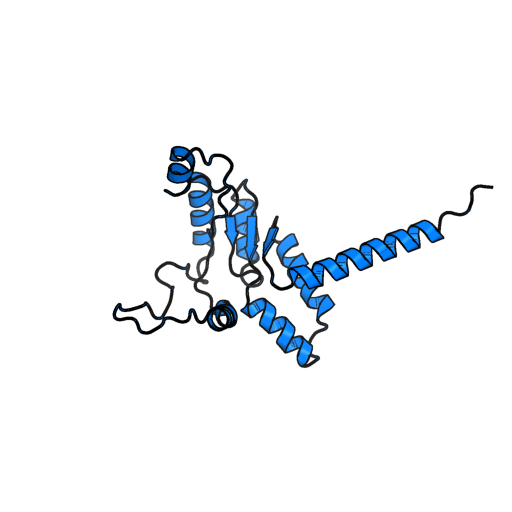CA . VAL A 1 71 ? 12.593 -3.720 -11.443 1.00 98.56 71 VAL A CA 1
ATOM 575 C C . VAL A 1 71 ? 13.684 -3.643 -12.513 1.00 98.56 71 VAL A C 1
ATOM 577 O O . VAL A 1 71 ? 14.731 -3.051 -12.257 1.00 98.56 71 VAL A O 1
ATOM 580 N N . GLU A 1 72 ? 13.449 -4.199 -13.703 1.00 98.38 72 GLU A N 1
ATOM 581 C CA . GLU A 1 72 ? 14.377 -4.123 -14.841 1.00 98.38 72 GLU A CA 1
ATOM 582 C C . GLU A 1 72 ? 14.588 -2.675 -15.320 1.00 98.38 72 GLU A C 1
ATOM 584 O O . GLU A 1 72 ? 15.708 -2.291 -15.657 1.00 98.38 72 GLU A O 1
ATOM 589 N N . GLU A 1 73 ? 13.553 -1.834 -15.251 1.00 98.38 73 GLU A N 1
ATOM 590 C CA . GLU A 1 73 ? 13.626 -0.398 -15.553 1.00 98.38 73 GLU A CA 1
ATOM 591 C C . GLU A 1 73 ? 14.318 0.447 -14.463 1.00 98.38 73 GLU A C 1
ATOM 593 O O . GLU A 1 73 ? 14.540 1.651 -14.651 1.00 98.38 73 GLU A O 1
ATOM 598 N N . GLY A 1 74 ? 14.696 -0.167 -13.337 1.00 98.06 74 GLY A N 1
ATOM 599 C CA . GLY A 1 74 ? 15.480 0.463 -12.275 1.00 98.06 74 GLY A CA 1
ATOM 600 C C . GLY A 1 74 ? 14.667 0.987 -11.090 1.00 98.06 74 GLY A C 1
ATOM 601 O O . GLY A 1 74 ? 15.100 1.938 -10.436 1.00 98.06 74 GLY A O 1
ATOM 602 N N . ALA A 1 75 ? 13.498 0.410 -10.799 1.00 98.50 75 ALA A N 1
ATOM 603 C CA . ALA A 1 75 ? 12.770 0.704 -9.567 1.00 98.50 75 ALA A CA 1
ATOM 604 C C . ALA A 1 75 ? 13.509 0.170 -8.323 1.00 98.50 75 ALA A C 1
ATOM 606 O O . ALA A 1 75 ? 13.825 -1.015 -8.224 1.00 98.50 75 ALA A O 1
ATOM 607 N N . ASP A 1 76 ? 13.718 1.029 -7.321 1.00 98.69 76 ASP A N 1
ATOM 608 C CA . ASP A 1 76 ? 14.335 0.647 -6.042 1.00 98.69 76 ASP A CA 1
ATOM 609 C C . ASP A 1 76 ? 13.377 -0.127 -5.135 1.00 98.69 76 ASP A C 1
ATOM 611 O O . ASP A 1 76 ? 13.795 -0.860 -4.239 1.00 98.69 76 ASP A O 1
ATOM 615 N N . MET A 1 77 ? 12.077 0.105 -5.309 1.00 98.75 77 MET A N 1
ATOM 616 C CA . MET A 1 77 ? 10.995 -0.534 -4.575 1.00 98.75 77 MET A CA 1
ATOM 617 C C . MET A 1 77 ? 9.775 -0.632 -5.479 1.00 98.75 77 MET A C 1
ATOM 619 O O . MET A 1 77 ? 9.543 0.234 -6.323 1.00 98.75 77 MET A O 1
ATOM 623 N N . ILE A 1 78 ? 8.937 -1.627 -5.222 1.00 98.56 78 ILE A N 1
ATOM 624 C CA . ILE A 1 78 ? 7.663 -1.786 -5.925 1.00 98.56 78 ILE A CA 1
ATOM 625 C C . ILE A 1 78 ? 6.491 -1.707 -4.956 1.00 98.56 78 ILE A C 1
ATOM 627 O O . ILE A 1 78 ? 6.631 -1.986 -3.763 1.00 98.56 78 ILE A O 1
ATOM 631 N N . MET A 1 79 ? 5.323 -1.330 -5.458 1.00 98.81 79 MET A N 1
ATOM 632 C CA . MET A 1 79 ? 4.097 -1.207 -4.686 1.00 98.81 79 MET A CA 1
ATOM 633 C C . MET A 1 79 ? 2.974 -2.045 -5.282 1.00 98.81 79 MET A C 1
ATOM 635 O O . MET A 1 79 ? 2.662 -1.936 -6.467 1.00 98.81 79 MET A O 1
ATOM 639 N N . VAL A 1 80 ? 2.312 -2.809 -4.413 1.00 98.81 80 VAL A N 1
ATOM 640 C CA . VAL A 1 80 ? 0.986 -3.374 -4.677 1.00 98.81 80 VAL A CA 1
ATOM 641 C C . VAL A 1 80 ? -0.069 -2.431 -4.102 1.00 98.81 80 VAL A C 1
ATOM 643 O O . VAL A 1 80 ? 0.045 -1.954 -2.965 1.00 98.81 80 VAL A O 1
ATOM 646 N N . LYS A 1 81 ? -1.088 -2.122 -4.902 1.00 98.69 81 LYS A N 1
ATOM 647 C CA . LYS A 1 81 ? -2.195 -1.248 -4.512 1.00 98.69 81 LYS A CA 1
ATOM 648 C C . LYS A 1 81 ? -3.488 -1.712 -5.188 1.00 98.69 81 LYS A C 1
ATOM 650 O O . LYS A 1 81 ? -3.511 -1.755 -6.421 1.00 98.69 81 LYS A O 1
ATOM 655 N N . PRO A 1 82 ? -4.594 -1.944 -4.452 1.00 98.56 82 PRO A N 1
ATOM 656 C CA . PRO A 1 82 ? -4.820 -1.803 -2.995 1.00 98.56 82 PRO A CA 1
ATOM 657 C C . PRO A 1 82 ? -4.109 -2.833 -2.094 1.00 98.56 82 PRO A C 1
ATOM 659 O O . PRO A 1 82 ? -3.294 -3.609 -2.577 1.00 98.56 82 PRO A O 1
ATOM 662 N N . GLY A 1 83 ? -4.408 -2.822 -0.787 1.00 97.81 83 GLY A N 1
ATOM 663 C CA . GLY A 1 83 ? -3.758 -3.665 0.219 1.00 97.81 83 GLY A CA 1
ATOM 664 C C . GLY A 1 83 ? -4.440 -5.011 0.486 1.00 97.81 83 GLY A C 1
ATOM 665 O O . GLY A 1 83 ? -4.108 -6.023 -0.123 1.00 97.81 83 GLY A O 1
ATOM 666 N N . ILE A 1 84 ? -5.367 -5.046 1.442 1.00 97.75 84 ILE A N 1
ATOM 667 C CA . ILE A 1 84 ? -5.955 -6.240 2.070 1.00 97.75 84 ILE A CA 1
ATOM 668 C C . ILE A 1 84 ? -6.609 -7.194 1.071 1.00 97.75 84 ILE A C 1
ATOM 670 O O . ILE A 1 84 ? -6.478 -8.406 1.211 1.00 97.75 84 ILE A O 1
ATOM 674 N N . ALA A 1 85 ? -7.279 -6.672 0.045 1.00 98.06 85 ALA A N 1
ATOM 675 C CA . ALA A 1 85 ? -7.921 -7.507 -0.973 1.00 98.06 85 ALA A CA 1
ATOM 676 C C . ALA A 1 85 ? -6.935 -8.146 -1.974 1.00 98.06 85 ALA A C 1
ATOM 678 O O . ALA A 1 85 ? -7.375 -8.899 -2.832 1.00 98.06 85 ALA A O 1
ATOM 679 N N . TYR A 1 86 ? -5.636 -7.837 -1.873 1.00 98.75 86 TYR A N 1
ATOM 680 C CA . TYR A 1 86 ? -4.593 -8.234 -2.828 1.00 98.75 86 TYR A CA 1
ATOM 681 C C . TYR A 1 86 ? -3.361 -8.828 -2.118 1.00 98.75 86 TYR A C 1
ATOM 683 O O . TYR A 1 86 ? -2.242 -8.766 -2.626 1.00 98.75 86 TYR A O 1
ATOM 691 N N . LEU A 1 87 ? -3.520 -9.370 -0.903 1.00 98.81 87 LEU A N 1
ATOM 692 C CA . LEU A 1 87 ? -2.403 -9.942 -0.133 1.00 98.81 87 LEU A CA 1
ATOM 693 C C . LEU A 1 87 ? -1.780 -11.180 -0.795 1.00 98.81 87 LEU A C 1
ATOM 695 O O . LEU A 1 87 ? -0.597 -11.455 -0.593 1.00 98.81 87 LEU A O 1
ATOM 699 N N . ASP A 1 88 ? -2.560 -11.913 -1.582 1.00 98.75 88 ASP A N 1
ATOM 700 C CA . ASP A 1 88 ? -2.086 -12.972 -2.470 1.00 98.75 88 ASP A CA 1
ATOM 701 C C . ASP A 1 88 ? -1.098 -12.416 -3.505 1.00 98.75 88 ASP A C 1
ATOM 703 O O . ASP A 1 88 ? 0.009 -12.938 -3.640 1.00 98.75 88 ASP A O 1
ATOM 707 N N . ILE A 1 89 ? -1.426 -11.280 -4.124 1.00 98.81 89 ILE A N 1
ATOM 708 C CA . ILE A 1 89 ? -0.542 -10.580 -5.064 1.00 98.81 89 ILE A CA 1
ATOM 709 C C . ILE A 1 89 ? 0.728 -10.096 -4.370 1.00 98.81 89 ILE A C 1
ATOM 711 O O . ILE A 1 89 ? 1.823 -10.282 -4.895 1.00 98.81 89 ILE A O 1
ATOM 715 N N . VAL A 1 90 ? 0.617 -9.526 -3.164 1.00 98.81 90 VAL A N 1
ATOM 716 C CA . VAL A 1 90 ? 1.788 -9.123 -2.361 1.00 98.81 90 VAL A CA 1
ATOM 717 C C . VAL A 1 90 ? 2.731 -10.304 -2.153 1.00 98.81 90 VAL A C 1
ATOM 719 O O . VAL A 1 90 ? 3.946 -10.148 -2.289 1.00 98.81 90 VAL A O 1
ATOM 722 N N . ARG A 1 91 ? 2.185 -11.489 -1.856 1.00 98.81 91 ARG A N 1
ATOM 723 C CA . ARG A 1 91 ? 2.981 -12.702 -1.662 1.00 98.81 91 ARG A CA 1
ATOM 724 C C . ARG A 1 91 ? 3.634 -13.180 -2.956 1.00 98.81 91 ARG A C 1
ATOM 726 O O . ARG A 1 91 ? 4.818 -13.516 -2.918 1.00 98.81 91 ARG A O 1
ATOM 733 N N . GLU A 1 92 ? 2.896 -13.229 -4.065 1.00 98.62 92 GLU A N 1
ATOM 734 C CA . GLU A 1 92 ? 3.426 -13.649 -5.370 1.00 98.62 92 GLU A CA 1
ATOM 735 C C . GLU A 1 92 ? 4.552 -12.718 -5.829 1.00 98.62 92 GLU A C 1
ATOM 737 O O . GLU A 1 92 ? 5.661 -13.167 -6.120 1.00 98.62 92 GLU A O 1
ATOM 742 N N . VAL A 1 93 ? 4.310 -11.411 -5.780 1.00 98.69 93 VAL A N 1
ATOM 743 C CA . VAL A 1 93 ? 5.289 -10.384 -6.135 1.00 98.69 93 VAL A CA 1
ATOM 744 C C . VAL A 1 93 ? 6.519 -10.458 -5.225 1.00 98.69 93 VAL A C 1
ATOM 746 O O . VAL A 1 93 ? 7.647 -10.448 -5.714 1.00 98.69 93 VAL A O 1
ATOM 749 N N . LYS A 1 94 ? 6.337 -10.623 -3.905 1.00 98.69 94 LYS A N 1
ATOM 750 C CA . LYS A 1 94 ? 7.460 -10.768 -2.963 1.00 98.69 94 LYS A CA 1
ATOM 751 C C . LYS A 1 94 ? 8.329 -11.997 -3.236 1.00 98.69 94 LYS A C 1
ATOM 753 O O . LYS A 1 94 ? 9.514 -11.965 -2.913 1.00 98.69 94 LYS A O 1
ATOM 758 N N . ASN A 1 95 ? 7.757 -13.061 -3.793 1.00 98.69 95 ASN A N 1
ATOM 759 C CA . ASN A 1 95 ? 8.509 -14.253 -4.186 1.00 98.69 95 ASN A CA 1
ATOM 760 C C . ASN A 1 95 ? 9.299 -14.057 -5.484 1.00 98.69 95 ASN A C 1
ATOM 762 O O . ASN A 1 95 ? 10.292 -14.748 -5.684 1.00 98.69 95 ASN A O 1
ATOM 766 N N . ALA A 1 96 ? 8.842 -13.165 -6.364 1.00 98.44 96 ALA A N 1
ATOM 767 C CA . ALA A 1 96 ? 9.410 -12.983 -7.694 1.00 98.44 96 ALA A CA 1
ATOM 768 C C . ALA A 1 96 ? 10.526 -11.930 -7.750 1.00 98.44 96 ALA A C 1
ATOM 770 O O . ALA A 1 96 ? 11.409 -12.036 -8.597 1.00 98.44 96 ALA A O 1
ATOM 771 N N . VAL A 1 97 ? 10.501 -10.923 -6.869 1.00 98.38 97 VAL A N 1
ATOM 772 C CA . VAL A 1 97 ? 11.459 -9.806 -6.911 1.00 98.38 97 VAL A CA 1
ATOM 773 C C . VAL A 1 97 ? 12.446 -9.803 -5.746 1.00 98.38 97 VAL A C 1
ATOM 775 O O . VAL A 1 97 ? 12.145 -10.233 -4.632 1.00 98.38 97 VAL A O 1
ATOM 778 N N . ASN A 1 98 ? 13.614 -9.203 -5.987 1.00 97.69 98 ASN A N 1
ATOM 779 C CA . ASN A 1 98 ? 14.671 -9.035 -4.984 1.00 97.69 98 ASN A CA 1
ATOM 780 C C . ASN A 1 98 ? 14.699 -7.639 -4.333 1.00 97.69 98 ASN A C 1
ATOM 782 O O . ASN A 1 98 ? 15.502 -7.397 -3.434 1.00 97.69 98 ASN A O 1
ATOM 786 N N . VAL A 1 99 ? 13.810 -6.730 -4.743 1.00 98.56 99 VAL A N 1
ATOM 787 C CA . VAL A 1 99 ? 13.660 -5.394 -4.144 1.00 98.56 99 VAL A CA 1
ATOM 788 C C . VAL A 1 99 ? 12.613 -5.396 -3.015 1.00 98.56 99 VAL A C 1
ATOM 790 O O . VAL A 1 99 ? 11.819 -6.338 -2.888 1.00 98.56 99 VAL A O 1
ATOM 793 N N . PRO A 1 100 ? 12.575 -4.371 -2.143 1.00 98.75 100 PRO A N 1
ATOM 794 C CA . PRO A 1 100 ? 11.489 -4.204 -1.187 1.00 98.75 100 PRO A CA 1
ATOM 795 C C . PRO A 1 100 ? 10.122 -4.117 -1.880 1.00 98.75 100 PRO A C 1
ATOM 797 O O . PRO A 1 100 ? 9.907 -3.294 -2.769 1.00 98.75 100 PRO A O 1
ATOM 800 N N . VAL A 1 101 ? 9.181 -4.937 -1.410 1.00 98.81 101 VAL A N 1
ATOM 801 C CA . VAL A 1 101 ? 7.769 -4.849 -1.797 1.00 98.81 101 VAL A CA 1
ATOM 802 C C . VAL A 1 101 ? 7.054 -3.984 -0.779 1.00 98.81 101 VAL A C 1
ATOM 804 O O . VAL A 1 101 ? 7.193 -4.179 0.427 1.00 98.81 101 VAL A O 1
ATOM 807 N N . THR A 1 102 ? 6.293 -3.019 -1.251 1.00 98.81 102 THR A N 1
ATOM 808 C CA . THR A 1 102 ? 5.523 -2.094 -0.429 1.00 98.81 102 THR A CA 1
ATOM 809 C C . THR A 1 102 ? 4.042 -2.248 -0.743 1.00 98.81 102 THR A C 1
ATOM 811 O O . THR A 1 102 ? 3.662 -2.783 -1.786 1.00 98.81 102 THR A O 1
ATOM 814 N N . VAL A 1 103 ? 3.192 -1.817 0.180 1.00 98.88 103 VAL A N 1
ATOM 815 C CA . VAL A 1 103 ? 1.741 -1.936 0.031 1.00 98.88 103 VAL A CA 1
ATOM 816 C C . VAL A 1 103 ? 1.080 -0.635 0.434 1.00 98.88 103 VAL A C 1
ATOM 818 O O . VAL A 1 103 ? 1.448 -0.033 1.444 1.00 98.88 103 VAL A O 1
ATOM 821 N N . PHE A 1 104 ? 0.077 -0.217 -0.332 1.00 98.81 104 PHE A N 1
ATOM 822 C CA . PHE A 1 104 ? -0.802 0.876 0.064 1.00 98.81 104 PHE A CA 1
ATOM 823 C C . PHE A 1 104 ? -2.100 0.299 0.635 1.00 98.81 104 PHE A C 1
ATOM 825 O O . PHE A 1 104 ? -2.915 -0.233 -0.111 1.00 98.81 104 PHE A O 1
ATOM 832 N N . HIS A 1 105 ? -2.312 0.463 1.942 1.00 98.62 105 HIS A N 1
ATOM 833 C CA . HIS A 1 105 ? -3.612 0.290 2.597 1.00 98.62 105 HIS A CA 1
ATOM 834 C C . HIS A 1 105 ? -4.472 1.532 2.336 1.00 98.62 105 HIS A C 1
ATOM 836 O O . HIS A 1 105 ? -4.228 2.610 2.887 1.00 98.62 105 HIS A O 1
ATOM 842 N N . VAL A 1 106 ? -5.377 1.428 1.364 1.00 98.56 106 VAL A N 1
ATOM 843 C CA . VAL A 1 106 ? -5.983 2.593 0.712 1.00 98.56 106 VAL A CA 1
ATOM 844 C C . VAL A 1 106 ? -7.189 3.140 1.465 1.00 98.56 106 VAL A C 1
ATOM 846 O O . VAL A 1 106 ? -7.669 2.591 2.451 1.00 98.56 106 VAL A O 1
ATOM 849 N N . SER A 1 107 ? -7.703 4.258 0.965 1.00 98.12 107 SER A N 1
ATOM 850 C CA . SER A 1 107 ? -8.732 5.060 1.617 1.00 98.12 107 SER A CA 1
ATOM 851 C C . SER A 1 107 ? -10.023 4.297 1.913 1.00 98.12 107 SER A C 1
ATOM 853 O O . SER A 1 107 ? -10.612 4.494 2.967 1.00 98.12 107 SER A O 1
ATOM 855 N N . GLY A 1 108 ? -10.470 3.423 1.006 1.00 98.12 108 GLY A N 1
ATOM 856 C CA . GLY A 1 108 ? -11.657 2.594 1.216 1.00 98.12 108 GLY A CA 1
ATOM 857 C C . GLY A 1 108 ? -11.451 1.550 2.307 1.00 98.12 108 GLY A C 1
ATOM 858 O O . GLY A 1 108 ? -12.344 1.339 3.114 1.00 98.12 108 GLY A O 1
ATOM 859 N N . GLU A 1 109 ? -10.259 0.960 2.383 1.00 98.50 109 GLU A N 1
ATOM 860 C CA . GLU A 1 109 ? -9.906 -0.021 3.416 1.00 98.50 109 GLU A CA 1
ATOM 861 C C . GLU A 1 109 ? -9.873 0.638 4.803 1.00 98.50 109 GLU A C 1
ATOM 863 O O . GLU A 1 109 ? -10.440 0.117 5.761 1.00 98.50 109 GLU A O 1
ATOM 868 N N . TYR A 1 110 ? -9.288 1.837 4.891 1.00 98.56 110 TYR A N 1
ATOM 869 C CA . TYR A 1 110 ? -9.341 2.683 6.085 1.00 98.56 110 TYR A CA 1
ATOM 870 C C . TYR A 1 110 ? -10.783 3.043 6.478 1.00 98.56 110 TYR A C 1
ATOM 872 O O . TYR A 1 110 ? -11.189 2.836 7.623 1.00 98.56 110 TYR A O 1
ATOM 880 N N . ALA A 1 111 ? -11.576 3.542 5.524 1.00 98.19 111 ALA A N 1
ATOM 881 C CA . ALA A 1 111 ? -12.948 3.977 5.770 1.00 98.19 111 ALA A CA 1
ATOM 882 C C . ALA A 1 111 ? -13.851 2.821 6.219 1.00 98.19 111 ALA A C 1
ATOM 884 O O . ALA A 1 111 ? -14.703 3.014 7.082 1.00 98.19 111 ALA A O 1
ATOM 885 N N . MET A 1 112 ? -13.646 1.614 5.684 1.00 98.38 112 MET A N 1
ATOM 886 C CA . MET A 1 112 ? -14.374 0.419 6.111 1.00 98.38 112 MET A CA 1
ATOM 887 C C . MET A 1 112 ? -14.163 0.114 7.593 1.00 98.38 112 MET A C 1
ATOM 889 O O . MET A 1 112 ? -15.139 -0.157 8.290 1.00 98.38 112 MET A O 1
ATOM 893 N N . ILE A 1 113 ? -12.921 0.190 8.083 1.00 98.25 113 ILE A N 1
ATOM 894 C CA . ILE A 1 113 ? -12.629 -0.036 9.503 1.00 98.25 113 ILE A CA 1
ATOM 895 C C . ILE A 1 113 ? -13.248 1.060 10.365 1.00 98.25 113 ILE A C 1
ATOM 897 O O . ILE A 1 113 ? -13.984 0.737 11.294 1.00 98.25 113 ILE A O 1
ATOM 901 N N . LYS A 1 114 ? -13.036 2.339 10.026 1.00 98.25 114 LYS A N 1
ATOM 902 C CA . LYS A 1 114 ? -13.642 3.453 10.774 1.00 98.25 114 LYS A CA 1
ATOM 903 C C . LYS A 1 114 ? -15.164 3.306 10.861 1.00 98.25 114 LYS A C 1
ATOM 905 O O . LYS A 1 114 ? -15.715 3.303 11.956 1.00 98.25 114 LYS A O 1
ATOM 910 N N . ALA A 1 115 ? -15.829 3.062 9.733 1.00 98.38 115 ALA A N 1
ATOM 911 C CA . ALA A 1 115 ? -17.283 2.965 9.674 1.00 98.38 115 ALA A CA 1
ATOM 912 C C . ALA A 1 115 ? -17.851 1.719 10.384 1.00 98.38 115 ALA A C 1
ATOM 914 O O . ALA A 1 115 ? -18.974 1.759 10.889 1.00 98.38 115 ALA A O 1
ATOM 915 N N . ALA A 1 116 ? -17.129 0.594 10.401 1.00 98.62 116 ALA A N 1
ATOM 916 C CA . ALA A 1 116 ? -17.540 -0.595 11.151 1.00 98.62 116 ALA A CA 1
ATOM 917 C C . ALA A 1 116 ? -17.355 -0.397 12.664 1.00 98.62 116 ALA A C 1
ATOM 919 O O . ALA A 1 116 ? -18.222 -0.779 13.452 1.00 98.62 116 ALA A O 1
ATOM 920 N N . SER A 1 117 ? -16.259 0.242 13.073 1.00 98.12 117 SER A N 1
ATOM 921 C CA . SER A 1 117 ? -15.976 0.531 14.478 1.00 98.12 117 SER A CA 1
ATOM 922 C C . SER A 1 117 ? -16.885 1.601 15.071 1.00 98.12 117 SER A C 1
ATOM 924 O O . SER A 1 117 ? -17.355 1.431 16.191 1.00 98.12 117 SER A O 1
ATOM 926 N N . GLU A 1 118 ? -17.223 2.649 14.317 1.00 98.06 118 GLU A N 1
ATOM 927 C CA . GLU A 1 118 ? -18.210 3.662 14.729 1.00 98.06 118 GLU A CA 1
ATOM 928 C C . GLU A 1 118 ? -19.591 3.054 15.013 1.00 98.06 118 GLU A C 1
ATOM 930 O O . GLU A 1 118 ? -20.327 3.542 15.867 1.00 98.06 118 GLU A O 1
ATOM 935 N N . ARG A 1 119 ? -19.938 1.954 14.333 1.00 98.19 119 ARG A N 1
ATOM 936 C CA . ARG A 1 119 ? -21.178 1.197 14.565 1.00 98.19 119 ARG A CA 1
ATOM 937 C C . ARG A 1 119 ? -21.062 0.149 15.675 1.00 98.19 119 ARG A C 1
ATOM 939 O O . ARG A 1 119 ? -22.023 -0.574 15.926 1.00 98.19 119 ARG A O 1
ATOM 946 N N . GLY A 1 120 ?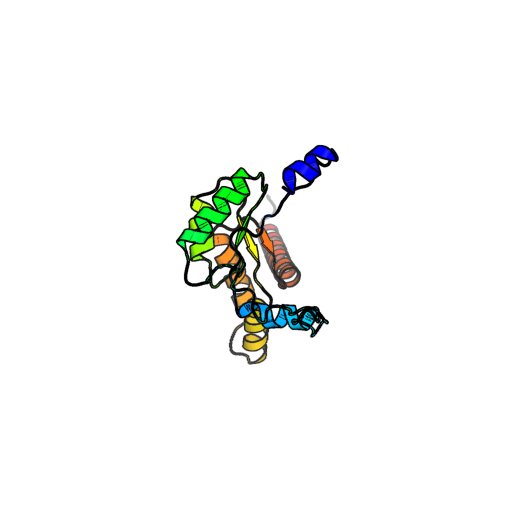 -19.897 0.032 16.311 1.00 98.00 120 GLY A N 1
ATOM 947 C CA . GLY A 1 120 ? -19.627 -0.959 17.351 1.00 98.00 120 GLY A CA 1
ATOM 948 C C . GLY A 1 120 ? -19.523 -2.399 16.841 1.00 98.00 120 GLY A C 1
ATOM 949 O O . GLY A 1 120 ? -19.611 -3.327 17.637 1.00 98.00 120 GLY A O 1
ATOM 950 N N . TRP A 1 121 ? -19.357 -2.615 15.531 1.00 98.62 121 TRP A N 1
ATOM 951 C CA . TRP A 1 121 ? -19.263 -3.966 14.961 1.00 98.62 121 TRP A CA 1
ATOM 952 C C . TRP A 1 121 ? -17.878 -4.581 15.141 1.00 98.62 121 TRP A C 1
ATOM 954 O O . TRP A 1 121 ? -17.752 -5.797 15.258 1.00 98.62 121 TRP A O 1
ATOM 964 N N . LEU A 1 122 ? -16.842 -3.741 15.143 1.00 98.25 122 LEU A N 1
ATOM 965 C CA . LEU A 1 122 ? -15.448 -4.147 15.279 1.00 98.25 122 LEU A CA 1
ATOM 966 C C . LEU A 1 122 ? -14.726 -3.256 16.287 1.00 98.25 122 LEU A C 1
ATOM 968 O O . LEU A 1 122 ? -14.877 -2.034 16.273 1.00 98.25 122 LEU A O 1
ATOM 972 N N . ASP A 1 123 ? -13.876 -3.872 17.103 1.00 98.50 123 ASP A N 1
ATOM 973 C CA . ASP A 1 123 ? -12.891 -3.162 17.917 1.00 98.50 123 ASP A CA 1
ATOM 974 C C . ASP A 1 123 ? -11.846 -2.523 16.994 1.00 98.50 123 ASP A C 1
ATOM 976 O O . ASP A 1 123 ? -11.125 -3.229 16.285 1.00 98.50 123 ASP A O 1
ATOM 980 N N . HIS A 1 124 ? -11.813 -1.189 16.991 1.00 98.38 124 HIS A N 1
ATOM 981 C CA . HIS A 1 124 ? -11.016 -0.380 16.072 1.00 98.38 124 HIS A CA 1
ATOM 982 C C . HIS A 1 124 ? -9.526 -0.726 16.113 1.00 98.38 124 HIS A C 1
ATOM 984 O O . HIS A 1 124 ? -8.932 -1.057 15.085 1.00 98.38 124 HIS A O 1
ATOM 990 N N . ASP A 1 125 ? -8.923 -0.654 17.298 1.00 98.19 125 ASP A N 1
ATOM 991 C CA . ASP A 1 125 ? -7.475 -0.759 17.451 1.00 98.19 125 ASP A CA 1
ATOM 992 C C . ASP A 1 125 ? -7.003 -2.174 17.123 1.00 98.19 125 ASP A C 1
ATOM 994 O O . ASP A 1 125 ? -5.995 -2.353 16.433 1.00 98.19 125 ASP A O 1
ATOM 998 N N . LYS A 1 126 ? -7.776 -3.187 17.536 1.00 98.31 126 LYS A N 1
ATOM 999 C CA . LYS A 1 126 ? -7.457 -4.589 17.249 1.00 98.31 126 LYS A CA 1
ATOM 1000 C C . LYS A 1 126 ? -7.490 -4.888 15.757 1.00 98.31 126 LYS A C 1
ATOM 1002 O O . LYS A 1 126 ? -6.507 -5.410 15.233 1.00 98.31 126 LYS A O 1
ATOM 1007 N N . ILE A 1 127 ? -8.577 -4.545 15.059 1.00 98.44 127 ILE A N 1
ATOM 1008 C CA . ILE A 1 127 ? -8.693 -4.883 13.634 1.00 98.44 127 ILE A CA 1
ATOM 1009 C C . ILE A 1 127 ? -7.731 -4.060 12.770 1.00 98.44 127 ILE A C 1
ATOM 1011 O O . ILE A 1 127 ? -7.182 -4.581 11.799 1.00 98.44 127 ILE A O 1
ATOM 1015 N N . MET A 1 128 ? -7.476 -2.799 13.137 1.00 98.50 128 MET A N 1
ATOM 1016 C CA . MET A 1 128 ? -6.470 -1.962 12.487 1.00 98.50 128 MET A CA 1
ATOM 1017 C C . MET A 1 128 ? -5.091 -2.627 12.557 1.00 98.50 128 MET A C 1
ATOM 1019 O O . MET A 1 128 ? -4.451 -2.835 11.524 1.00 98.50 128 MET A O 1
ATOM 1023 N N . MET A 1 129 ? -4.639 -2.993 13.761 1.00 98.50 129 MET A N 1
ATOM 1024 C CA . MET A 1 129 ? -3.337 -3.636 13.944 1.00 98.50 129 MET A CA 1
ATOM 1025 C C . MET A 1 129 ? -3.278 -5.005 13.264 1.00 98.50 129 MET A C 1
ATOM 1027 O O . MET A 1 129 ? -2.279 -5.320 12.617 1.00 98.50 129 MET A O 1
ATOM 1031 N N . GLU A 1 130 ? -4.352 -5.794 13.321 1.00 98.62 130 GLU A N 1
ATOM 1032 C CA . GLU A 1 130 ? -4.431 -7.085 12.635 1.00 98.62 130 GLU A CA 1
ATOM 1033 C C . GLU A 1 130 ? -4.287 -6.941 11.111 1.00 98.62 130 GLU A C 1
ATOM 1035 O O . GLU A 1 130 ? -3.513 -7.682 10.498 1.00 98.62 130 GLU A O 1
ATOM 1040 N N . GLN A 1 131 ? -4.950 -5.958 10.489 1.00 98.44 131 GLN A N 1
ATOM 1041 C CA . GLN A 1 131 ? -4.807 -5.685 9.055 1.00 98.44 131 GLN A CA 1
ATOM 1042 C C . GLN A 1 131 ? -3.370 -5.300 8.680 1.00 98.44 131 GLN A C 1
ATOM 1044 O O . GLN A 1 131 ? -2.811 -5.854 7.729 1.00 98.44 131 GLN A O 1
ATOM 1049 N N . LEU A 1 132 ? -2.734 -4.407 9.445 1.00 98.69 132 LEU A N 1
ATOM 1050 C CA . LEU A 1 132 ? -1.340 -4.015 9.205 1.00 98.69 132 LEU A CA 1
ATOM 1051 C C . LEU A 1 132 ? -0.382 -5.205 9.358 1.00 98.69 132 LEU A C 1
ATOM 1053 O O . LEU A 1 132 ? 0.529 -5.385 8.544 1.00 98.69 132 LEU A O 1
ATOM 1057 N N . MET A 1 133 ? -0.622 -6.072 10.343 1.00 98.44 133 MET A N 1
ATOM 1058 C CA . MET A 1 133 ? 0.154 -7.297 10.531 1.00 98.44 133 MET A CA 1
ATOM 1059 C C . MET A 1 133 ? -0.080 -8.315 9.413 1.00 98.44 133 MET A C 1
ATOM 1061 O O . MET A 1 133 ? 0.870 -8.974 8.989 1.00 98.44 133 MET A O 1
ATOM 1065 N N . CYS A 1 134 ? -1.296 -8.420 8.870 1.00 98.81 134 CYS A N 1
ATOM 1066 C CA . CYS A 1 134 ? -1.579 -9.249 7.697 1.00 98.81 134 CYS A CA 1
ATOM 1067 C C . CYS A 1 134 ? -0.807 -8.766 6.461 1.00 98.81 134 CYS A C 1
ATOM 1069 O O . CYS A 1 134 ? -0.199 -9.585 5.770 1.00 98.81 134 CYS A O 1
ATOM 1071 N N . ILE A 1 135 ? -0.756 -7.451 6.227 1.00 98.88 135 ILE A N 1
ATOM 1072 C CA . ILE A 1 135 ? 0.039 -6.851 5.145 1.00 98.88 135 ILE A CA 1
ATOM 1073 C C . ILE A 1 135 ? 1.535 -7.140 5.345 1.00 98.88 135 ILE A C 1
ATOM 1075 O O . ILE A 1 135 ? 2.220 -7.573 4.414 1.00 98.88 135 ILE A O 1
ATOM 1079 N N . LYS A 1 136 ? 2.051 -6.972 6.571 1.00 98.75 136 LYS A N 1
ATOM 1080 C CA . LYS A 1 136 ? 3.445 -7.307 6.899 1.00 98.75 136 LYS A CA 1
ATOM 1081 C C . LYS A 1 136 ? 3.741 -8.790 6.652 1.00 98.75 136 LYS A C 1
ATOM 1083 O O . LYS A 1 136 ? 4.764 -9.108 6.044 1.00 98.75 136 LYS A O 1
ATOM 1088 N N . ARG A 1 137 ? 2.848 -9.686 7.096 1.00 98.81 137 ARG A N 1
ATOM 1089 C CA . ARG A 1 137 ? 2.953 -11.148 6.937 1.00 98.81 137 ARG A CA 1
ATOM 1090 C C . ARG A 1 137 ? 2.965 -11.567 5.469 1.00 98.81 137 ARG A C 1
ATOM 1092 O O . ARG A 1 137 ? 3.705 -12.481 5.113 1.00 98.81 137 ARG A O 1
ATOM 1099 N N . ALA A 1 138 ? 2.180 -10.902 4.622 1.00 98.81 138 ALA A N 1
ATOM 1100 C CA . ALA A 1 138 ? 2.134 -11.190 3.191 1.00 98.81 138 ALA A CA 1
ATOM 1101 C C . ALA A 1 138 ? 3.468 -10.909 2.480 1.00 98.81 138 ALA A C 1
ATOM 1103 O O . ALA A 1 138 ? 3.750 -11.517 1.453 1.00 98.81 138 ALA A O 1
ATOM 1104 N N . GLY A 1 139 ? 4.329 -10.060 3.049 1.00 98.62 139 GLY A N 1
ATOM 1105 C CA . GLY A 1 139 ? 5.672 -9.818 2.520 1.00 98.62 139 GLY A CA 1
ATOM 1106 C C . GLY A 1 139 ? 6.053 -8.350 2.386 1.00 98.62 139 GLY A C 1
ATOM 1107 O O . GLY A 1 139 ? 7.158 -8.064 1.926 1.00 98.62 139 GLY A O 1
ATOM 1108 N N . ALA A 1 140 ? 5.180 -7.426 2.794 1.00 98.75 140 ALA A N 1
ATOM 1109 C CA . ALA A 1 140 ? 5.464 -6.003 2.714 1.00 98.75 140 ALA A CA 1
ATOM 1110 C C . ALA A 1 140 ? 6.654 -5.613 3.611 1.00 98.75 140 ALA A C 1
ATOM 1112 O O . ALA A 1 140 ? 6.705 -5.924 4.807 1.00 98.75 140 ALA A O 1
ATOM 1113 N N . SER A 1 141 ? 7.607 -4.886 3.039 1.00 98.56 141 SER A N 1
ATOM 1114 C CA . SER A 1 141 ? 8.691 -4.203 3.746 1.00 98.56 141 SER A CA 1
ATOM 1115 C C . SER A 1 141 ? 8.250 -2.839 4.281 1.00 98.56 141 SER A C 1
ATOM 1117 O O . SER A 1 141 ? 8.728 -2.423 5.331 1.00 98.56 141 SER A O 1
ATOM 1119 N N . LEU A 1 142 ? 7.329 -2.165 3.584 1.00 98.50 142 LEU A N 1
ATOM 1120 C CA . LEU A 1 142 ? 6.775 -0.861 3.955 1.00 98.50 142 LEU A CA 1
ATOM 1121 C C . LEU A 1 142 ? 5.268 -0.837 3.688 1.00 98.50 142 LEU A C 1
ATOM 1123 O O . LEU A 1 142 ? 4.803 -1.388 2.689 1.00 98.50 142 LEU A O 1
ATOM 1127 N N . ILE A 1 143 ? 4.519 -0.179 4.574 1.00 98.75 143 ILE A N 1
ATOM 1128 C CA . ILE A 1 143 ? 3.068 -0.012 4.455 1.00 98.75 143 ILE A CA 1
ATOM 1129 C C . ILE A 1 143 ? 2.744 1.481 4.455 1.00 98.75 143 ILE A C 1
ATOM 1131 O O . ILE A 1 143 ? 2.995 2.175 5.439 1.00 98.75 143 ILE A O 1
ATOM 1135 N N . SER A 1 144 ? 2.167 1.975 3.362 1.00 98.62 144 SER A N 1
ATOM 1136 C CA . SER A 1 144 ? 1.538 3.295 3.317 1.00 98.62 144 SER A CA 1
ATOM 1137 C C . SER A 1 144 ? 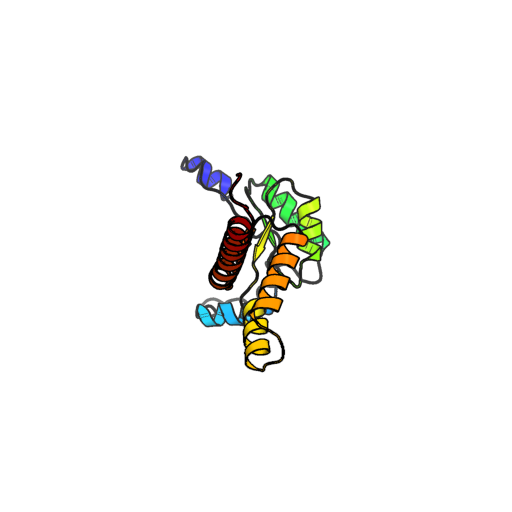0.096 3.161 3.797 1.00 98.62 144 SER A C 1
ATOM 1139 O O . SER A 1 144 ? -0.695 2.453 3.179 1.00 98.62 144 SER A O 1
ATOM 1141 N N . THR A 1 145 ? -0.247 3.809 4.909 1.00 98.75 145 THR A N 1
ATOM 1142 C CA . THR A 1 145 ? -1.575 3.702 5.530 1.00 98.75 145 THR A CA 1
ATOM 1143 C C . THR A 1 145 ? -1.978 5.001 6.217 1.00 98.75 145 THR A C 1
ATOM 1145 O O . THR A 1 145 ? -1.148 5.688 6.814 1.00 98.75 145 THR A O 1
ATOM 1148 N N . TYR A 1 146 ? -3.271 5.315 6.171 1.00 98.38 146 TYR A N 1
ATOM 1149 C CA . TYR A 1 146 ? -3.866 6.425 6.921 1.00 98.38 146 TYR A CA 1
ATOM 1150 C C . TYR A 1 146 ? -3.842 6.182 8.438 1.00 98.38 146 TYR A C 1
ATOM 1152 O O . TYR A 1 146 ? -3.849 7.132 9.215 1.00 98.38 146 TYR A O 1
ATOM 1160 N N . PHE A 1 147 ? -3.714 4.922 8.863 1.00 98.56 147 PHE A N 1
ATOM 1161 C CA . PHE A 1 147 ? -3.582 4.528 10.264 1.00 98.56 147 PHE A CA 1
ATOM 1162 C C . PHE A 1 147 ? -2.173 4.709 10.843 1.00 98.56 147 PHE A C 1
ATOM 1164 O O . PHE A 1 147 ? -1.949 4.374 12.002 1.00 98.56 147 PHE A O 1
ATOM 1171 N N . ALA A 1 148 ? -1.204 5.236 10.082 1.00 98.44 148 ALA A N 1
ATOM 1172 C CA . ALA A 1 148 ? 0.207 5.223 10.480 1.00 98.44 148 ALA A CA 1
ATOM 1173 C C . ALA A 1 148 ? 0.449 5.871 11.853 1.00 98.44 148 ALA A C 1
ATOM 1175 O O . ALA A 1 148 ? 1.179 5.327 12.679 1.00 98.44 148 ALA A O 1
ATOM 1176 N N . LYS A 1 149 ? -0.201 7.012 12.117 1.00 98.19 149 LYS A N 1
ATOM 1177 C CA . LYS A 1 149 ? -0.097 7.710 13.404 1.00 98.19 149 LYS A CA 1
ATOM 1178 C C . LYS A 1 149 ? -0.716 6.902 14.547 1.00 98.19 149 LYS A C 1
ATOM 1180 O O . LYS A 1 149 ? -0.111 6.800 15.609 1.00 98.19 149 LYS A O 1
ATOM 1185 N N . GLU A 1 150 ? -1.905 6.345 14.334 1.00 98.06 150 GLU A N 1
ATOM 1186 C CA . GLU A 1 150 ? -2.648 5.583 15.346 1.00 98.06 150 GLU A CA 1
ATOM 1187 C C . GLU A 1 150 ? -1.903 4.289 15.708 1.00 98.06 150 GLU A C 1
ATOM 1189 O O . GLU A 1 150 ? -1.629 4.038 16.881 1.00 98.06 150 GLU A O 1
ATOM 1194 N N . ALA A 1 151 ? -1.443 3.539 14.704 1.00 98.31 151 ALA A N 1
ATOM 1195 C CA . ALA A 1 151 ? -0.630 2.342 14.899 1.00 98.31 151 ALA A CA 1
ATOM 1196 C C . ALA A 1 151 ? 0.693 2.638 15.628 1.00 98.31 151 ALA A C 1
ATOM 1198 O O . ALA A 1 151 ? 1.087 1.896 16.527 1.00 98.31 151 ALA A O 1
ATOM 1199 N N . ALA A 1 152 ? 1.371 3.742 15.289 1.00 97.94 152 ALA A N 1
ATOM 1200 C CA . ALA A 1 152 ? 2.615 4.132 15.953 1.00 97.94 152 ALA A CA 1
ATOM 1201 C C . ALA A 1 152 ? 2.420 4.434 17.449 1.00 97.94 152 ALA A C 1
ATOM 1203 O O . ALA A 1 152 ? 3.278 4.085 18.261 1.00 97.94 152 ALA A O 1
ATOM 1204 N N . ILE A 1 153 ? 1.295 5.055 17.823 1.00 97.38 153 ILE A N 1
ATOM 1205 C CA . ILE A 1 153 ? 0.956 5.316 19.228 1.00 97.38 153 ILE A CA 1
ATOM 1206 C C . ILE A 1 153 ? 0.805 3.995 19.990 1.00 97.38 153 ILE A C 1
ATOM 1208 O O . ILE A 1 153 ? 1.420 3.839 21.046 1.00 97.38 153 ILE A O 1
ATOM 1212 N N . LEU A 1 154 ? 0.051 3.035 19.444 1.00 96.19 154 LEU A N 1
ATOM 1213 C CA . LEU A 1 154 ? -0.165 1.730 20.078 1.00 96.19 154 LEU A CA 1
ATOM 1214 C C . LEU A 1 154 ? 1.143 0.948 20.250 1.00 96.19 154 LEU A C 1
ATOM 1216 O O . LEU A 1 154 ? 1.460 0.519 21.359 1.00 96.19 154 LEU A O 1
ATOM 1220 N N . LEU A 1 155 ? 1.953 0.853 19.192 1.00 93.56 155 LEU A N 1
ATOM 1221 C CA . LEU A 1 155 ? 3.242 0.154 19.231 1.00 93.56 155 LEU A CA 1
ATOM 1222 C C . LEU A 1 155 ? 4.207 0.760 20.265 1.00 93.56 155 LEU A C 1
ATOM 1224 O O . LEU A 1 155 ? 4.951 0.042 20.934 1.00 93.56 155 LEU A O 1
ATOM 1228 N N . ASN A 1 156 ? 4.197 2.086 20.428 1.00 92.44 156 ASN A N 1
ATOM 1229 C CA . ASN A 1 156 ? 5.045 2.754 21.413 1.00 92.44 156 ASN A CA 1
ATOM 1230 C C . ASN A 1 156 ? 4.558 2.550 22.861 1.00 92.44 156 ASN A C 1
ATOM 1232 O O . ASN A 1 156 ? 5.373 2.443 23.786 1.00 92.44 156 ASN A O 1
ATOM 1236 N N . LEU A 1 157 ? 3.240 2.498 23.074 1.00 83.38 157 LEU A N 1
ATOM 1237 C CA . LEU A 1 157 ? 2.652 2.208 24.382 1.00 83.38 157 LEU A CA 1
ATOM 1238 C C . LEU A 1 157 ? 2.988 0.785 24.833 1.00 83.38 157 LEU A C 1
ATOM 1240 O O . LEU A 1 157 ? 3.473 0.611 25.952 1.00 83.38 157 LEU A O 1
ATOM 1244 N N . GLU A 1 158 ? 2.815 -0.207 23.957 1.00 76.94 158 GLU A N 1
ATOM 1245 C CA . GLU A 1 158 ? 3.192 -1.602 24.224 1.00 76.94 158 GLU A CA 1
ATOM 1246 C C . GLU A 1 158 ? 4.672 -1.719 24.603 1.00 76.94 158 GLU A C 1
ATOM 1248 O O . GLU A 1 158 ? 5.011 -2.278 25.649 1.00 76.94 158 GLU A O 1
ATOM 1253 N N . TYR A 1 159 ? 5.558 -1.094 23.823 1.00 78.38 159 TYR A N 1
ATOM 1254 C CA . TYR A 1 159 ? 6.996 -1.086 24.097 1.00 78.38 159 TYR A CA 1
ATOM 1255 C C . TYR A 1 159 ? 7.345 -0.478 25.467 1.00 78.38 159 TYR A C 1
ATOM 1257 O O . TYR A 1 159 ? 8.209 -0.979 26.197 1.00 78.38 159 TYR A O 1
ATOM 1265 N N . THR A 1 160 ? 6.669 0.612 25.835 1.00 81.31 160 THR A N 1
ATOM 1266 C CA . THR A 1 160 ? 6.877 1.300 27.115 1.00 81.31 160 THR A CA 1
ATOM 1267 C C . THR A 1 160 ? 6.381 0.453 28.289 1.00 81.31 160 THR A C 1
ATOM 1269 O O . THR A 1 160 ? 7.069 0.343 29.308 1.00 81.31 160 THR A O 1
ATOM 1272 N N . LEU A 1 161 ? 5.215 -0.185 28.148 1.00 77.06 161 LEU A N 1
ATOM 1273 C CA . LEU A 1 161 ? 4.659 -1.093 29.151 1.00 77.06 161 LEU A CA 1
ATOM 1274 C C . LEU A 1 161 ? 5.572 -2.300 29.371 1.00 77.06 161 LEU A C 1
ATOM 1276 O O . LEU A 1 161 ? 5.918 -2.578 30.521 1.00 77.06 161 LEU A O 1
ATOM 1280 N N . GLU A 1 162 ? 6.050 -2.939 28.298 1.00 75.00 162 GLU A N 1
ATOM 1281 C CA . GLU A 1 162 ? 6.990 -4.060 28.388 1.00 75.00 162 GLU A CA 1
ATOM 1282 C C . GLU A 1 162 ? 8.265 -3.692 29.152 1.00 75.00 162 GLU A C 1
ATOM 1284 O O . GLU A 1 162 ? 8.713 -4.439 30.033 1.00 75.00 162 GLU A O 1
ATOM 1289 N N . LYS A 1 163 ? 8.853 -2.527 28.851 1.00 73.06 163 LYS A N 1
ATOM 1290 C CA . LYS A 1 163 ? 10.022 -2.025 29.581 1.00 73.06 163 LYS A CA 1
ATOM 1291 C C . LYS A 1 163 ? 9.711 -1.853 31.061 1.00 73.06 163 LYS A C 1
ATOM 1293 O O . LYS A 1 163 ? 10.448 -2.376 31.895 1.00 73.06 163 LYS A O 1
ATOM 1298 N N . ASN A 1 164 ? 8.609 -1.192 31.395 1.00 71.12 164 ASN A N 1
ATOM 1299 C CA . ASN A 1 164 ? 8.228 -0.949 32.783 1.00 71.12 164 ASN A CA 1
ATOM 1300 C C . ASN A 1 164 ? 7.958 -2.252 33.556 1.00 71.12 164 ASN A C 1
ATOM 1302 O O . ASN A 1 164 ? 8.330 -2.351 34.727 1.00 71.12 164 ASN A O 1
ATOM 1306 N N . THR A 1 165 ? 7.399 -3.284 32.915 1.00 71.12 165 THR A N 1
ATOM 1307 C CA . THR A 1 165 ? 7.275 -4.623 33.517 1.00 71.12 165 THR A CA 1
ATOM 1308 C C . THR A 1 165 ? 8.625 -5.316 33.711 1.00 71.12 165 THR A C 1
ATOM 1310 O O . THR A 1 165 ? 8.875 -5.861 34.785 1.00 71.12 165 THR A O 1
ATOM 1313 N N . LYS A 1 166 ? 9.547 -5.234 32.740 1.00 64.44 166 LYS A N 1
ATOM 1314 C CA . LYS A 1 166 ? 10.897 -5.818 32.855 1.00 64.44 166 LYS A CA 1
ATOM 1315 C C . LYS A 1 166 ? 11.750 -5.125 33.929 1.00 64.44 166 LYS A C 1
ATOM 1317 O O . LYS A 1 166 ? 12.548 -5.791 34.586 1.00 64.44 166 LYS A O 1
ATOM 1322 N N . PHE A 1 167 ? 11.565 -3.822 34.164 1.00 59.00 167 PHE A N 1
ATOM 1323 C CA . PHE A 1 167 ? 12.242 -3.093 35.247 1.00 59.00 167 PHE A CA 1
ATOM 1324 C C . PHE A 1 167 ? 11.693 -3.431 36.641 1.00 59.00 167 PHE A C 1
ATOM 1326 O O . PHE A 1 167 ? 12.473 -3.517 37.586 1.00 59.00 167 PHE A O 1
ATOM 1333 N N . LYS A 1 168 ? 10.391 -3.712 36.782 1.00 57.28 168 LYS A N 1
ATOM 1334 C CA . LYS A 1 168 ? 9.786 -4.113 38.068 1.00 57.28 168 LYS A CA 1
ATOM 1335 C C . LYS A 1 168 ? 10.178 -5.519 38.545 1.00 57.28 168 LYS A C 1
ATOM 1337 O O . LYS A 1 168 ? 9.853 -5.877 39.672 1.00 57.28 168 LYS A O 1
ATOM 1342 N N . HIS A 1 169 ? 10.823 -6.340 37.715 1.00 56.81 169 HIS A N 1
ATOM 1343 C CA . HIS A 1 169 ? 11.182 -7.728 38.057 1.00 56.81 169 HIS A CA 1
ATOM 1344 C C . HIS A 1 169 ? 12.687 -7.964 38.236 1.00 56.81 169 HIS A C 1
ATOM 1346 O O . HIS A 1 169 ? 13.104 -9.088 38.513 1.00 56.81 169 HIS A O 1
ATOM 1352 N N . ARG A 1 170 ? 13.519 -6.916 38.163 1.00 52.22 170 ARG A N 1
ATOM 1353 C CA . ARG A 1 170 ? 14.897 -6.999 38.661 1.00 52.22 170 ARG A CA 1
ATOM 1354 C C . ARG A 1 170 ? 14.867 -6.862 40.183 1.00 52.22 170 ARG A C 1
ATOM 1356 O O . ARG A 1 170 ? 14.802 -5.751 40.699 1.00 52.22 170 ARG A O 1
ATOM 1363 N N . LYS A 1 171 ? 14.884 -7.993 40.903 1.00 48.62 171 LYS A N 1
ATOM 1364 C CA . LYS A 1 171 ? 15.219 -7.988 42.336 1.00 48.62 171 LYS A CA 1
ATOM 1365 C C . LYS A 1 171 ? 16.569 -7.272 42.500 1.00 48.62 171 LYS A C 1
ATOM 1367 O O . LYS A 1 171 ? 17.461 -7.535 41.688 1.00 48.62 171 LYS A O 1
ATOM 1372 N N . PRO A 1 172 ? 16.740 -6.384 43.494 1.00 48.22 172 PRO A N 1
ATOM 1373 C CA . PRO A 1 172 ? 18.066 -5.884 43.815 1.00 48.22 172 PRO A CA 1
ATOM 1374 C C . PRO A 1 172 ? 18.928 -7.101 44.153 1.00 48.22 172 PRO A C 1
ATOM 1376 O O . PRO A 1 172 ? 18.529 -7.934 44.967 1.00 48.22 172 PRO A O 1
ATOM 1379 N N . TYR A 1 173 ? 20.054 -7.243 43.459 1.00 49.81 173 TYR A N 1
ATOM 1380 C CA . TYR A 1 173 ? 21.085 -8.186 43.863 1.00 49.81 173 TYR A CA 1
ATOM 1381 C C . TYR A 1 173 ? 21.537 -7.754 45.266 1.00 49.81 173 TYR A C 1
ATOM 1383 O O . TYR A 1 173 ? 22.115 -6.676 45.411 1.00 49.81 173 TYR A O 1
ATOM 1391 N N . MET A 1 174 ? 21.153 -8.535 46.281 1.00 42.50 174 MET A N 1
ATOM 1392 C CA . MET A 1 174 ? 21.831 -8.574 47.579 1.00 42.50 174 MET A CA 1
ATOM 1393 C C . MET A 1 174 ? 23.081 -9.432 47.446 1.00 42.50 174 MET A C 1
ATOM 1395 O O . MET A 1 174 ? 22.996 -10.453 46.723 1.00 42.50 174 MET A O 1
#

Sequence (174 aa):
YIRHALDQENLIHTRILAYAAKYASSFYGPFRDALDSAPKVADVEVPKDKKTYQMDYANRIEAVKEALWDVEEGADMIMVKPGIAYLDIVREVKNAVNVPVTVFHVSGEYAMIKAASERGWLDHDKIMMEQLMCIKRAGASLISTYFAKEAAILLNLEYTLEKNTKFKHRKPYM